Protein AF-Q0PA82-F1 (afdb_monomer)

Foldseek 3Di:
DDPLVVLLVVLVVLLVLLVVLLVVVVVPPDDDDVVPCCVVRVSVVCLVVLVSLVCLLVSLVVLLVVLVVCCVVVNPPDVSSVSSNVSSVSSNVSSVSSVVD

Radius of gyration: 15.5 Å; Cα contacts (8 Å, |Δi|>4): 103; chains: 1; bounding box: 49×24×30 Å

Mean predicted aligned error: 11.31 Å

Solvent-accessible surface area (backbone atoms only — not comparable to full-atom values): 5412 Å² total; per-residue (Å²): 132,57,70,68,59,56,51,39,52,53,41,52,51,50,42,52,45,47,50,53,17,48,59,57,52,72,69,50,87,65,80,82,66,70,83,68,54,53,78,77,38,64,44,47,53,30,36,78,69,45,51,43,22,48,51,29,36,57,51,16,54,53,38,35,53,52,24,53,52,50,36,72,74,71,40,82,81,49,61,66,45,55,50,33,32,52,41,17,54,50,20,36,54,47,16,49,54,50,69,74,108

Secondary structure (DSSP, 8-state):
--HHHHHHHHHHHHHHHHHHHHHHHHTTSS-S-HHHHTTT-HHHHHHHTTHHHHHHHHHHHHHHHHHHHHHHHH-TT-HHHHHHHHHHHHHHHHHHHHHH-

Structure (mmCIF, N/CA/C/O backbone):
data_AF-Q0PA82-F1
#
_entry.id   AF-Q0PA82-F1
#
loop_
_atom_site.group_PDB
_atom_site.id
_atom_site.type_symbol
_atom_site.label_atom_id
_atom_site.label_alt_id
_atom_site.label_comp_id
_atom_site.label_asym_id
_atom_site.label_entity_id
_atom_site.label_seq_id
_atom_site.pdbx_PDB_ins_code
_atom_site.Cartn_x
_atom_site.Cartn_y
_atom_site.Cartn_z
_atom_site.occupancy
_atom_site.B_iso_or_equiv
_atom_site.auth_seq_id
_atom_site.auth_comp_id
_atom_site.auth_asym_id
_atom_site.auth_atom_id
_atom_site.pdbx_PDB_model_num
ATOM 1 N N . MET A 1 1 ? 12.829 -13.964 -7.098 1.00 56.28 1 MET A N 1
ATOM 2 C CA . MET A 1 1 ? 11.843 -12.878 -7.272 1.00 56.28 1 MET A CA 1
ATOM 3 C C . MET A 1 1 ? 12.502 -11.603 -6.816 1.00 56.28 1 MET A C 1
ATOM 5 O O . MET A 1 1 ? 13.111 -11.612 -5.752 1.00 56.28 1 MET A O 1
ATOM 9 N N . GLU A 1 2 ? 12.423 -10.554 -7.619 1.00 83.50 2 GLU A N 1
ATOM 10 C CA . GLU A 1 2 ? 12.928 -9.242 -7.221 1.00 83.50 2 GLU A CA 1
ATOM 11 C C . GLU A 1 2 ? 11.995 -8.631 -6.170 1.00 83.50 2 GLU A C 1
ATOM 13 O O . GLU A 1 2 ? 10.784 -8.879 -6.185 1.00 83.50 2 GLU A O 1
ATOM 18 N N . LEU A 1 3 ? 12.557 -7.846 -5.249 1.00 83.81 3 LEU A N 1
ATOM 19 C CA . LEU A 1 3 ? 11.800 -7.168 -4.193 1.00 83.81 3 LEU A CA 1
ATOM 20 C C . LEU A 1 3 ? 10.642 -6.345 -4.784 1.00 83.81 3 LEU A C 1
ATOM 22 O O . LEU A 1 3 ? 9.524 -6.401 -4.274 1.00 83.81 3 LEU A O 1
ATOM 26 N N . ASP A 1 4 ? 10.889 -5.684 -5.916 1.00 86.19 4 ASP A N 1
ATOM 27 C CA . ASP A 1 4 ? 9.902 -4.897 -6.661 1.00 86.19 4 ASP A CA 1
ATOM 28 C C . ASP A 1 4 ? 8.668 -5.719 -7.046 1.00 86.19 4 ASP A C 1
ATOM 30 O O . ASP A 1 4 ? 7.536 -5.278 -6.857 1.00 86.19 4 ASP A O 1
ATOM 34 N N . GLN A 1 5 ? 8.865 -6.945 -7.536 1.00 87.31 5 GLN A N 1
ATOM 35 C CA . GLN A 1 5 ? 7.759 -7.818 -7.929 1.00 87.31 5 GLN A CA 1
ATOM 36 C C . GLN A 1 5 ? 6.920 -8.236 -6.718 1.00 87.31 5 GLN A C 1
ATOM 38 O O . GLN A 1 5 ? 5.693 -8.242 -6.788 1.00 87.31 5 GLN A O 1
ATOM 43 N N . ILE A 1 6 ? 7.566 -8.551 -5.591 1.00 90.06 6 ILE A N 1
ATOM 44 C CA . ILE A 1 6 ? 6.875 -8.929 -4.350 1.00 90.06 6 ILE A CA 1
ATOM 45 C C . ILE A 1 6 ? 6.046 -7.751 -3.827 1.00 90.06 6 ILE A C 1
ATOM 47 O O . ILE A 1 6 ? 4.877 -7.932 -3.477 1.00 90.06 6 ILE A O 1
ATOM 51 N N . LEU A 1 7 ? 6.622 -6.544 -3.818 1.00 88.94 7 LEU A N 1
ATOM 52 C CA . LEU A 1 7 ? 5.913 -5.327 -3.422 1.00 88.94 7 LEU A CA 1
ATOM 53 C C . LEU A 1 7 ? 4.720 -5.061 -4.337 1.00 88.94 7 LEU A C 1
ATOM 55 O O . LEU A 1 7 ? 3.631 -4.774 -3.842 1.00 88.94 7 LEU A O 1
ATOM 59 N N . LEU A 1 8 ? 4.898 -5.198 -5.652 1.00 89.94 8 LEU A N 1
ATOM 60 C CA . LEU A 1 8 ? 3.819 -5.011 -6.615 1.00 89.94 8 LEU A CA 1
ATOM 61 C C . LEU A 1 8 ? 2.641 -5.949 -6.313 1.00 89.94 8 LEU A C 1
ATOM 63 O O . LEU A 1 8 ? 1.508 -5.485 -6.184 1.00 89.94 8 LEU A O 1
ATOM 67 N N . TYR A 1 9 ? 2.898 -7.247 -6.127 1.00 92.06 9 TYR A N 1
ATOM 68 C CA . TYR A 1 9 ? 1.848 -8.208 -5.779 1.00 92.06 9 TYR A CA 1
ATOM 69 C C . TYR A 1 9 ? 1.179 -7.887 -4.441 1.00 92.06 9 TYR A C 1
ATOM 71 O O . TYR A 1 9 ? -0.049 -7.950 -4.343 1.00 92.06 9 TYR A O 1
ATOM 79 N N . ALA A 1 10 ? 1.956 -7.498 -3.429 1.00 90.56 10 ALA A N 1
ATOM 80 C CA . ALA A 1 10 ? 1.420 -7.107 -2.130 1.00 90.56 10 ALA A CA 1
ATOM 81 C C . ALA A 1 10 ? 0.486 -5.889 -2.242 1.00 90.56 10 ALA A C 1
ATOM 83 O O . ALA A 1 10 ? -0.600 -5.893 -1.662 1.00 90.56 10 ALA A O 1
ATOM 84 N N . PHE A 1 11 ? 0.858 -4.879 -3.033 1.00 91.62 11 PHE A N 1
ATOM 85 C CA . PHE A 1 11 ? 0.030 -3.696 -3.264 1.00 91.62 11 PHE A CA 1
ATOM 86 C C . PHE A 1 11 ? -1.219 -3.986 -4.092 1.00 91.62 11 PHE A C 1
ATOM 88 O O . PHE A 1 11 ? -2.282 -3.450 -3.775 1.00 91.62 11 PHE A O 1
ATOM 95 N N . ILE A 1 12 ? -1.129 -4.839 -5.116 1.00 92.88 12 ILE A N 1
ATOM 96 C CA . ILE A 1 12 ? -2.301 -5.293 -5.879 1.00 92.88 12 ILE A CA 1
ATOM 97 C C . ILE A 1 12 ? -3.286 -5.984 -4.934 1.00 92.88 12 ILE A C 1
ATOM 99 O O . ILE A 1 12 ? -4.469 -5.644 -4.909 1.00 92.88 12 ILE A O 1
ATOM 103 N N . PHE A 1 13 ? -2.792 -6.909 -4.111 1.00 91.69 13 PHE A N 1
ATOM 104 C CA . PHE A 1 13 ? -3.607 -7.627 -3.139 1.00 91.69 13 PHE A CA 1
ATOM 105 C C . PHE A 1 13 ? -4.261 -6.678 -2.127 1.00 91.69 13 PHE A C 1
ATOM 107 O O . PHE A 1 13 ? -5.468 -6.757 -1.902 1.00 91.69 13 PHE A O 1
ATOM 114 N N . LEU A 1 14 ? -3.500 -5.731 -1.568 1.00 89.88 14 LEU A N 1
ATOM 115 C CA . LEU A 1 14 ? -4.016 -4.719 -0.641 1.00 89.88 14 LEU A CA 1
ATOM 116 C C . LEU A 1 14 ? -5.110 -3.851 -1.268 1.00 89.88 14 LEU A C 1
ATOM 118 O O . LEU A 1 14 ? -6.148 -3.635 -0.644 1.00 89.88 14 LEU A O 1
ATOM 122 N N . ASN A 1 15 ? -4.908 -3.384 -2.501 1.00 90.94 15 ASN A N 1
ATOM 123 C CA . ASN A 1 15 ? -5.896 -2.579 -3.216 1.00 90.94 15 ASN A CA 1
ATOM 124 C C . ASN A 1 15 ? -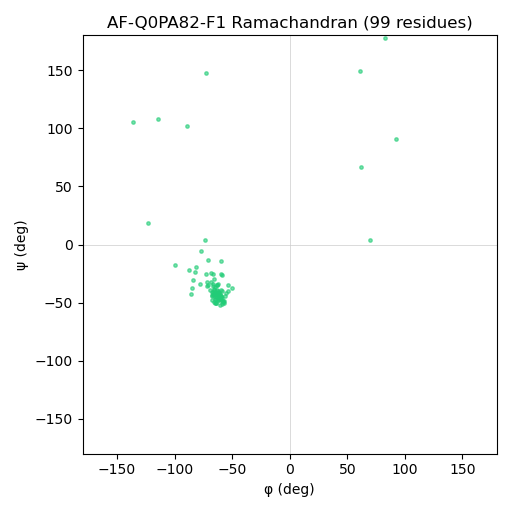7.171 -3.380 -3.514 1.00 90.94 15 ASN A C 1
ATOM 126 O O . ASN A 1 15 ? -8.270 -2.866 -3.314 1.00 90.94 15 ASN A O 1
ATOM 130 N N . LEU A 1 16 ? -7.050 -4.651 -3.917 1.00 89.38 16 LEU A N 1
ATOM 131 C CA . LEU A 1 16 ? -8.206 -5.535 -4.099 1.00 89.38 16 LEU A CA 1
ATOM 132 C C . LEU A 1 16 ? -8.975 -5.720 -2.786 1.00 89.38 16 LEU A C 1
ATOM 134 O O . LEU A 1 16 ? -10.196 -5.575 -2.764 1.00 89.38 16 LEU A O 1
ATOM 138 N N . PHE A 1 17 ? -8.278 -5.984 -1.678 1.00 87.50 17 PHE A N 1
ATOM 139 C CA . PHE A 1 17 ? -8.898 -6.131 -0.359 1.00 87.50 17 PHE A CA 1
ATOM 140 C C . PHE A 1 17 ? -9.601 -4.851 0.100 1.00 87.50 17 PHE A C 1
ATOM 142 O O . PHE A 1 17 ? -10.714 -4.921 0.626 1.00 87.50 17 PHE A O 1
ATOM 149 N N . ALA A 1 18 ? -8.985 -3.692 -0.134 1.00 85.38 18 ALA A N 1
ATOM 150 C CA . ALA A 1 18 ? -9.566 -2.391 0.172 1.00 85.38 18 ALA A CA 1
ATOM 151 C C . ALA A 1 18 ? -10.811 -2.100 -0.681 1.00 85.38 18 ALA A C 1
ATOM 153 O O . ALA A 1 18 ? -11.831 -1.671 -0.144 1.00 85.38 18 ALA A O 1
ATOM 154 N N . LEU A 1 19 ? -10.772 -2.409 -1.983 1.00 86.38 19 LEU A N 1
ATOM 155 C CA . LEU A 1 19 ? -11.923 -2.295 -2.884 1.00 86.38 19 LEU A CA 1
ATOM 156 C C . LEU A 1 19 ? -13.074 -3.210 -2.459 1.00 86.38 19 LEU A C 1
ATOM 158 O O . LEU A 1 19 ? -14.216 -2.757 -2.393 1.00 86.38 19 LEU A O 1
ATOM 162 N N . PHE A 1 20 ? -12.791 -4.472 -2.122 1.00 84.94 20 PH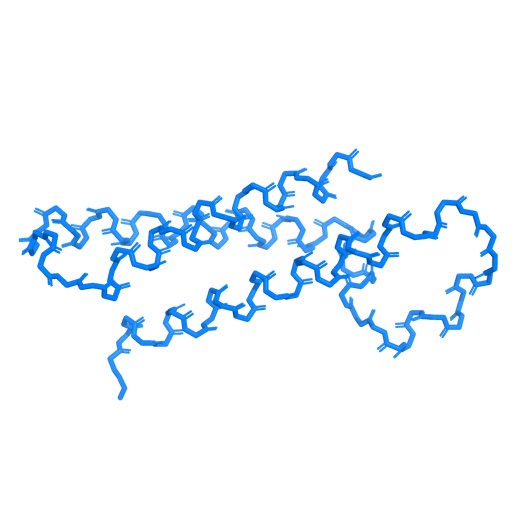E A N 1
ATOM 163 C CA . PHE A 1 20 ? -13.806 -5.388 -1.596 1.00 84.94 20 PHE A CA 1
ATOM 164 C C . PHE A 1 20 ? -14.390 -4.888 -0.273 1.00 84.94 20 PHE A C 1
ATOM 166 O O . PHE A 1 20 ? -15.605 -4.954 -0.084 1.00 84.94 20 PHE A O 1
ATOM 173 N N . GLY A 1 21 ? -13.548 -4.364 0.624 1.00 78.88 21 GLY A N 1
ATOM 174 C CA . GLY A 1 21 ? -13.982 -3.743 1.875 1.00 78.88 21 GLY A CA 1
ATOM 175 C C . GLY A 1 21 ? -14.952 -2.586 1.633 1.00 78.88 21 GLY A C 1
ATOM 176 O O . GLY A 1 21 ? -16.040 -2.574 2.204 1.00 78.88 21 GLY A O 1
ATOM 177 N N . LEU A 1 22 ? -14.605 -1.677 0.720 1.00 79.50 22 LEU A N 1
ATOM 178 C CA . LEU A 1 22 ? -15.413 -0.502 0.392 1.00 79.50 22 LEU A CA 1
ATOM 179 C C . LEU A 1 22 ? -16.728 -0.886 -0.307 1.00 79.50 22 LEU A C 1
ATOM 181 O O . LEU A 1 22 ? -17.793 -0.378 0.036 1.00 79.50 22 LEU A O 1
ATOM 185 N N . PHE A 1 23 ? -16.683 -1.822 -1.260 1.00 79.38 23 PHE A N 1
ATOM 186 C CA . PHE A 1 23 ? -17.871 -2.264 -1.996 1.00 79.38 23 PHE A CA 1
ATOM 187 C C . PHE A 1 23 ? -18.876 -3.001 -1.098 1.00 79.38 23 PHE A C 1
ATOM 189 O O . PHE A 1 23 ? -20.089 -2.864 -1.271 1.00 79.38 23 PHE A O 1
ATOM 196 N N . LEU A 1 24 ? -18.387 -3.773 -0.120 1.00 69.44 24 LEU A N 1
ATOM 197 C CA . LEU A 1 24 ? -19.231 -4.464 0.859 1.00 69.44 24 LEU A CA 1
ATOM 198 C C . LEU A 1 24 ? -19.742 -3.533 1.966 1.00 69.44 24 LEU A C 1
ATOM 200 O O . LEU A 1 24 ? -20.862 -3.743 2.435 1.00 69.44 24 LEU A O 1
ATOM 204 N N . GLY A 1 25 ? -18.953 -2.534 2.375 1.00 63.19 25 GLY A N 1
ATOM 205 C CA . GLY A 1 25 ? -19.359 -1.514 3.348 1.00 63.19 25 GLY A CA 1
ATOM 206 C C . GLY A 1 25 ? -20.507 -0.654 2.820 1.00 63.19 25 GLY A C 1
ATOM 207 O O . GLY A 1 25 ? -21.570 -0.584 3.438 1.00 63.19 25 GLY A O 1
ATOM 208 N N . ASN A 1 26 ? -20.354 -0.130 1.601 1.00 60.00 26 ASN A N 1
ATOM 209 C CA . ASN A 1 26 ? -21.332 0.771 0.991 1.00 60.00 26 ASN A CA 1
ATOM 210 C C . ASN A 1 26 ? -22.712 0.107 0.782 1.00 60.00 26 ASN A C 1
ATOM 212 O O . ASN A 1 26 ? -23.755 0.736 0.940 1.00 60.00 26 ASN A O 1
ATOM 216 N N . LYS A 1 27 ? -22.754 -1.203 0.489 1.00 55.62 27 LYS A N 1
ATOM 217 C CA . LYS A 1 27 ? -24.023 -1.921 0.267 1.00 55.62 27 LYS A CA 1
ATOM 218 C C . LYS A 1 27 ? -24.875 -2.132 1.525 1.00 55.62 27 LYS A C 1
ATOM 220 O O . LYS A 1 27 ? -26.029 -2.527 1.376 1.00 55.62 27 LYS A O 1
ATOM 225 N N . LYS A 1 28 ? -24.353 -1.932 2.743 1.00 51.22 28 LYS A N 1
ATOM 226 C CA . LYS A 1 28 ? -24.997 -2.455 3.964 1.00 51.22 28 LYS A CA 1
ATOM 227 C C . LYS A 1 28 ? -25.357 -1.448 5.056 1.00 51.22 28 LYS A C 1
ATOM 229 O O . LYS A 1 28 ? -25.709 -1.879 6.150 1.00 51.22 28 LYS A O 1
ATOM 234 N N . LYS A 1 29 ? -25.443 -0.145 4.756 1.00 50.31 29 LYS A N 1
ATOM 235 C CA . LYS A 1 29 ? -26.152 0.790 5.661 1.00 50.31 29 LYS A CA 1
ATOM 236 C C . LYS A 1 29 ? -27.635 0.420 5.870 1.00 50.31 29 LYS A C 1
ATOM 238 O O . LYS A 1 29 ? -28.226 0.851 6.850 1.00 50.31 29 LYS A O 1
ATOM 243 N N . ASN A 1 30 ? -28.204 -0.461 5.039 1.00 46.06 30 ASN A N 1
ATOM 244 C CA . ASN A 1 30 ? -29.560 -0.979 5.206 1.00 46.06 30 ASN A CA 1
ATOM 245 C C . ASN A 1 30 ? -29.575 -2.485 5.503 1.00 46.06 30 ASN A C 1
ATOM 247 O O . ASN A 1 30 ? -29.381 -3.298 4.607 1.00 46.06 30 ASN A O 1
ATOM 251 N N . GLN A 1 31 ? -29.898 -2.812 6.758 1.00 44.41 31 GLN A N 1
ATOM 252 C CA . GLN A 1 31 ? -30.498 -4.064 7.235 1.00 44.41 31 GLN A CA 1
ATOM 253 C C . GLN A 1 31 ? -29.732 -5.394 7.019 1.00 44.41 31 GLN A C 1
ATOM 255 O O . GLN A 1 31 ? -29.074 -5.665 6.023 1.00 44.41 31 GLN A O 1
ATOM 260 N N . PHE A 1 32 ? -29.963 -6.305 7.966 1.00 47.91 32 PHE A N 1
ATOM 261 C CA . PHE A 1 32 ? -29.627 -7.735 7.971 1.00 47.91 32 PHE A CA 1
ATOM 262 C C . PHE A 1 32 ? -28.279 -8.158 8.580 1.00 47.91 32 PHE A C 1
ATOM 264 O O . PHE A 1 32 ? -27.285 -8.430 7.897 1.00 47.91 32 PHE A O 1
ATOM 271 N N . ASN A 1 33 ? -28.391 -8.435 9.887 1.00 49.38 33 ASN A N 1
ATOM 272 C CA . ASN A 1 33 ? -27.791 -9.575 10.585 1.00 49.38 33 ASN A CA 1
ATOM 273 C C . ASN A 1 33 ? -26.254 -9.614 10.549 1.00 49.38 33 ASN A C 1
ATOM 275 O O . ASN A 1 33 ? -25.643 -10.522 9.976 1.00 49.38 33 ASN A O 1
ATOM 279 N N . ASP A 1 34 ? -25.630 -8.638 11.212 1.00 52.25 34 ASP A N 1
ATOM 280 C CA . ASP A 1 34 ? -24.175 -8.451 11.252 1.00 52.25 34 ASP A CA 1
ATOM 281 C C . ASP A 1 34 ? -23.402 -9.722 11.625 1.00 52.25 34 ASP A C 1
ATOM 283 O O . ASP A 1 34 ? -22.391 -10.045 11.005 1.00 52.25 34 ASP A O 1
ATOM 287 N N . LYS A 1 35 ? -23.922 -10.550 12.537 1.00 52.66 35 LYS A N 1
ATOM 288 C CA . LYS A 1 35 ? -23.163 -11.690 13.079 1.00 52.66 35 LYS A CA 1
ATOM 289 C C . LYS A 1 35 ? -22.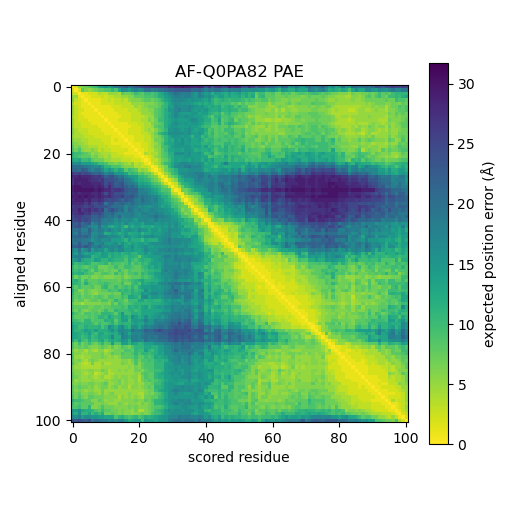832 -12.804 12.076 1.00 52.66 35 LYS A C 1
ATOM 291 O O . LYS A 1 35 ? -21.805 -13.457 12.252 1.00 52.66 35 LYS A O 1
ATOM 296 N N . LYS A 1 36 ? -23.642 -13.052 11.033 1.00 51.47 36 LYS A N 1
ATOM 297 C CA . LYS A 1 36 ? -23.368 -14.164 10.090 1.00 51.47 36 LYS A CA 1
ATOM 298 C C . LYS A 1 36 ? -22.380 -13.794 8.982 1.00 51.47 36 LYS A C 1
ATOM 300 O O . LYS A 1 36 ? -21.622 -14.654 8.542 1.00 51.47 36 LYS A O 1
ATOM 305 N N . PHE A 1 37 ? -22.340 -12.532 8.557 1.00 49.69 37 PHE A N 1
ATOM 306 C CA . PHE A 1 37 ? -21.523 -12.130 7.406 1.00 49.69 37 PHE A CA 1
ATOM 307 C C . PHE A 1 37 ? -20.044 -11.911 7.736 1.00 49.69 37 PHE A C 1
ATOM 309 O O . PHE A 1 37 ? -19.214 -12.015 6.834 1.00 49.69 37 PHE A O 1
ATOM 316 N N . TYR A 1 38 ? -19.683 -11.711 9.009 1.00 50.78 38 TYR A N 1
ATOM 317 C CA . TYR A 1 38 ? -18.273 -11.617 9.412 1.00 50.78 38 TYR A CA 1
ATOM 318 C C . TYR A 1 38 ? -17.452 -12.866 9.079 1.00 50.78 38 TYR A C 1
ATOM 320 O O . TYR A 1 38 ? -16.245 -12.756 8.886 1.00 50.78 38 TYR A O 1
ATOM 328 N N . LYS A 1 39 ? -18.085 -14.046 8.992 1.00 51.06 39 LYS A N 1
ATOM 329 C CA . LYS A 1 39 ? -17.397 -15.281 8.585 1.00 51.06 39 LYS A CA 1
ATOM 330 C C . LYS A 1 39 ? -17.065 -15.326 7.092 1.00 51.06 39 LYS A C 1
ATOM 332 O O . LYS A 1 39 ? -16.140 -16.036 6.725 1.00 51.06 39 LYS A O 1
ATOM 337 N N . ILE A 1 40 ? -17.810 -14.613 6.246 1.00 62.12 40 ILE A N 1
ATOM 338 C CA . ILE A 1 40 ? -17.699 -14.746 4.785 1.00 62.12 40 ILE A CA 1
ATOM 339 C C . ILE A 1 40 ? -16.574 -13.869 4.230 1.00 62.12 40 ILE A C 1
ATOM 341 O O . ILE A 1 40 ? -15.859 -14.302 3.331 1.00 62.12 40 ILE A O 1
ATOM 345 N N . CYS A 1 41 ? -16.371 -12.662 4.770 1.00 65.75 41 CYS A N 1
ATOM 346 C CA . CYS A 1 41 ? -15.321 -11.765 4.284 1.00 65.75 41 CYS A CA 1
ATOM 347 C C . CYS A 1 41 ? -14.553 -11.102 5.439 1.00 65.75 41 CYS A C 1
ATOM 349 O O . CYS A 1 41 ? -15.070 -10.149 6.035 1.00 65.75 41 CYS A O 1
ATOM 351 N N . PRO A 1 42 ? -13.302 -11.521 5.727 1.00 69.56 42 PRO A N 1
ATOM 352 C CA . PRO A 1 42 ? -12.473 -10.868 6.743 1.00 69.56 42 PRO A CA 1
A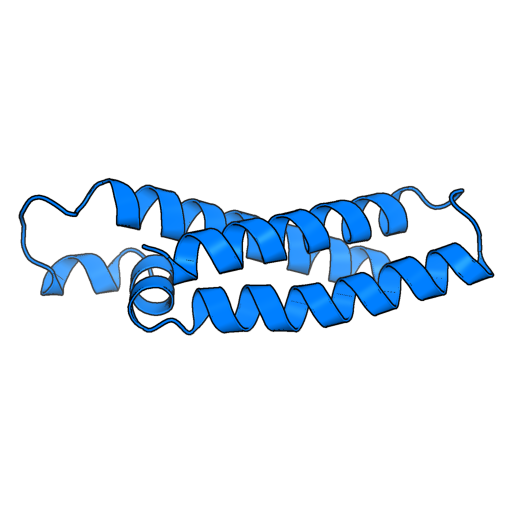TOM 353 C C . PRO A 1 42 ? -12.216 -9.387 6.421 1.00 69.56 42 PRO A C 1
ATOM 355 O O . PRO A 1 42 ? -12.062 -8.587 7.341 1.00 69.56 42 PRO A O 1
ATOM 358 N N . CYS A 1 43 ? -12.265 -8.995 5.141 1.00 72.19 43 CYS A N 1
ATOM 359 C CA . CYS A 1 43 ? -12.091 -7.612 4.687 1.00 72.19 43 CYS A CA 1
ATOM 360 C C . CYS A 1 43 ? -13.127 -6.663 5.298 1.00 72.19 43 CYS A C 1
ATOM 362 O O . CYS A 1 43 ? -12.770 -5.566 5.711 1.00 72.19 43 CYS A O 1
ATOM 364 N N . LYS A 1 44 ? -14.394 -7.093 5.418 1.00 70.44 44 LYS A N 1
ATOM 365 C CA . LYS A 1 44 ? -15.463 -6.282 6.029 1.00 70.44 44 LYS A CA 1
ATOM 366 C C . LYS A 1 44 ? -15.190 -6.059 7.514 1.00 70.44 44 LYS A C 1
ATOM 368 O O . LYS A 1 44 ? -15.279 -4.938 7.993 1.00 70.44 44 LYS A O 1
ATOM 373 N N . LYS A 1 45 ? -14.777 -7.114 8.225 1.00 70.50 45 LYS A N 1
ATOM 374 C CA . LYS A 1 45 ? -14.415 -7.024 9.647 1.00 70.50 45 LYS A CA 1
ATOM 375 C C . LYS A 1 45 ? -13.220 -6.092 9.873 1.00 70.50 45 LYS A C 1
ATOM 377 O O . LYS A 1 45 ? -13.214 -5.322 10.824 1.00 70.50 45 LYS A O 1
ATOM 382 N N . MET A 1 46 ? -12.207 -6.161 9.007 1.00 72.56 46 MET A N 1
ATOM 383 C CA . MET A 1 46 ? -11.041 -5.276 9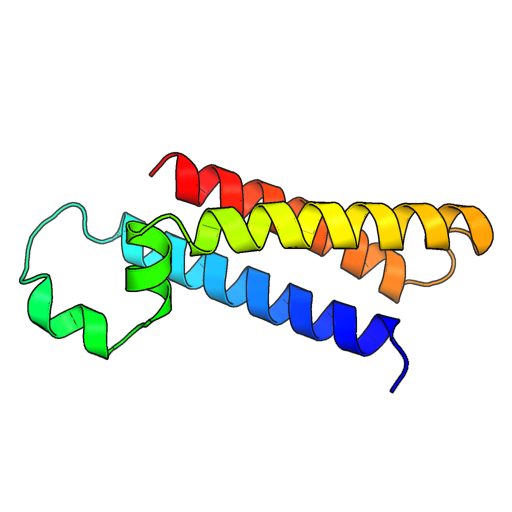.090 1.00 72.56 46 MET A CA 1
ATOM 384 C C . MET A 1 46 ? -11.376 -3.827 8.708 1.00 72.56 46 MET A C 1
ATOM 386 O O . MET A 1 46 ? -10.809 -2.909 9.297 1.00 72.56 46 MET A O 1
ATOM 390 N N . ALA A 1 47 ? -12.282 -3.617 7.748 1.00 70.00 47 ALA A N 1
ATOM 391 C CA . ALA A 1 47 ? -12.771 -2.291 7.381 1.00 70.00 47 ALA A CA 1
ATOM 392 C C . ALA A 1 47 ? -13.543 -1.643 8.541 1.00 70.00 47 ALA A C 1
ATOM 394 O O . ALA A 1 47 ? -13.188 -0.544 8.949 1.00 70.00 47 ALA A O 1
ATOM 395 N N . GLU A 1 48 ? -14.505 -2.354 9.138 1.00 70.94 48 GLU A N 1
ATOM 396 C CA . GLU A 1 48 ? -15.307 -1.849 10.266 1.00 70.94 48 GLU A CA 1
ATOM 397 C C . GLU A 1 48 ? -14.470 -1.549 11.516 1.00 70.94 48 GLU A C 1
ATOM 399 O O . GLU A 1 48 ? -14.731 -0.581 12.221 1.00 70.94 48 GLU A O 1
ATOM 404 N N . ASN A 1 49 ? -13.425 -2.340 11.780 1.00 74.12 49 ASN A N 1
ATOM 405 C CA . ASN A 1 49 ? -12.510 -2.082 12.894 1.00 74.12 49 ASN A CA 1
ATOM 406 C C . ASN A 1 49 ? -11.508 -0.943 12.611 1.00 74.12 49 ASN A C 1
ATOM 408 O O . ASN A 1 49 ? -10.694 -0.627 13.476 1.00 74.12 49 ASN A O 1
ATOM 412 N N . GLY A 1 50 ? -11.475 -0.390 11.393 1.00 76.69 50 GLY A N 1
ATOM 413 C CA . GLY A 1 50 ? -10.480 0.603 10.972 1.00 76.69 50 GLY A CA 1
ATOM 414 C C . GLY A 1 50 ? -9.053 0.057 10.816 1.00 76.69 50 GLY A C 1
ATOM 415 O O . GL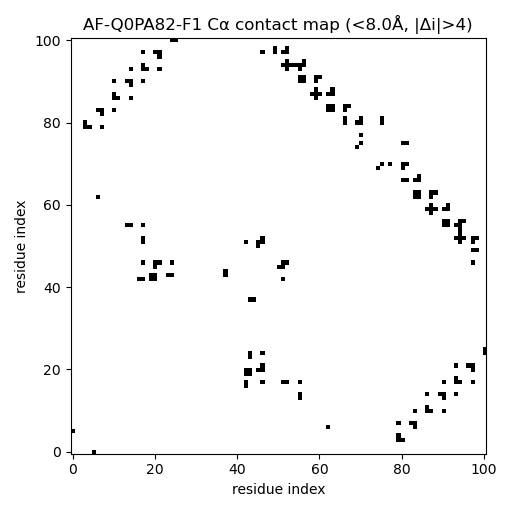Y A 1 50 ? -8.126 0.812 10.513 1.00 76.69 50 GLY A O 1
ATOM 416 N N . SER A 1 51 ? -8.834 -1.252 10.987 1.00 84.00 51 SER A N 1
ATOM 417 C CA . SER A 1 51 ? -7.506 -1.845 10.802 1.00 84.00 51 SER A CA 1
ATOM 418 C C . SER A 1 51 ? -7.116 -1.882 9.327 1.00 84.00 51 SER A C 1
ATOM 420 O O . SER A 1 51 ? -5.957 -1.639 9.006 1.00 84.00 51 SER A O 1
ATOM 422 N N . LEU A 1 52 ? -8.076 -2.108 8.420 1.00 83.00 52 LEU A N 1
ATOM 423 C CA . LEU A 1 52 ? -7.815 -2.135 6.979 1.00 83.00 52 LEU A CA 1
ATOM 424 C C . LEU A 1 52 ? -7.371 -0.764 6.460 1.00 83.00 52 LEU A C 1
ATOM 426 O O . LEU A 1 52 ? -6.372 -0.684 5.754 1.00 83.00 52 LEU A O 1
ATOM 430 N N . SER A 1 53 ? -8.069 0.311 6.844 1.00 84.50 53 SER A N 1
ATOM 431 C CA . SER A 1 53 ? -7.700 1.675 6.444 1.00 84.50 53 SER A CA 1
ATOM 432 C C . SER A 1 53 ? -6.317 2.045 6.976 1.00 84.50 53 SER A C 1
ATOM 434 O O . SER A 1 53 ? -5.493 2.578 6.237 1.00 84.50 53 SER A O 1
ATOM 436 N N . THR A 1 54 ? -6.027 1.672 8.223 1.00 88.75 54 THR A N 1
ATOM 437 C CA . THR A 1 54 ? -4.718 1.866 8.851 1.00 88.75 54 THR A CA 1
ATOM 438 C C . THR A 1 54 ? -3.613 1.124 8.090 1.00 88.75 54 THR A C 1
ATOM 440 O O . THR A 1 54 ? -2.632 1.744 7.687 1.00 88.75 54 THR A O 1
ATOM 443 N N . ILE A 1 55 ? -3.783 -0.175 7.815 1.00 88.94 55 ILE A N 1
ATOM 444 C CA . ILE A 1 55 ? -2.803 -0.976 7.060 1.00 88.94 55 ILE A CA 1
ATOM 445 C C . ILE A 1 55 ? -2.597 -0.397 5.658 1.00 88.94 55 ILE A C 1
ATOM 447 O O . ILE A 1 55 ? -1.453 -0.253 5.231 1.00 88.94 55 ILE A O 1
ATOM 451 N N . CYS A 1 56 ? -3.669 -0.027 4.951 1.00 89.38 56 CYS A N 1
ATOM 452 C CA . CYS A 1 56 ? -3.573 0.598 3.633 1.00 89.38 56 CYS A CA 1
ATOM 453 C C . CYS A 1 56 ? -2.751 1.887 3.681 1.00 89.38 56 CYS A C 1
ATOM 455 O O . CYS A 1 56 ? -1.827 2.023 2.893 1.00 89.38 56 CYS A O 1
ATOM 457 N N . ILE A 1 57 ? -3.025 2.792 4.625 1.00 90.88 57 ILE A N 1
ATOM 458 C CA . ILE A 1 57 ? -2.312 4.073 4.725 1.00 90.88 57 ILE A CA 1
ATOM 459 C C . ILE A 1 57 ? -0.835 3.855 5.081 1.00 90.88 57 ILE A C 1
ATOM 461 O O . ILE A 1 57 ? 0.037 4.378 4.394 1.00 90.88 57 ILE A O 1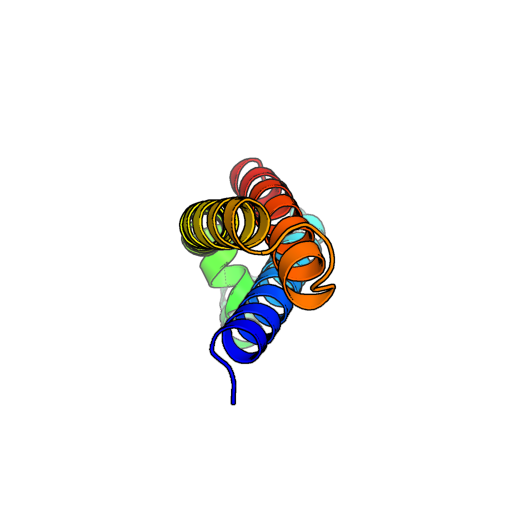
ATOM 465 N N . TYR A 1 58 ? -0.526 3.062 6.112 1.00 92.69 58 TYR A N 1
ATOM 466 C CA . TYR A 1 58 ? 0.866 2.847 6.529 1.00 92.69 58 TYR A CA 1
ATOM 467 C C . TYR A 1 58 ? 1.687 2.105 5.470 1.00 92.69 58 TYR A C 1
ATOM 469 O O . TYR A 1 58 ? 2.819 2.498 5.186 1.00 92.69 58 TYR A O 1
ATOM 477 N N . SER A 1 59 ? 1.117 1.064 4.852 1.00 90.56 59 SER A N 1
ATOM 478 C CA . SER A 1 59 ? 1.789 0.358 3.755 1.00 90.56 59 SER A CA 1
ATOM 479 C C . SER A 1 59 ? 2.011 1.283 2.563 1.00 90.56 59 SER A C 1
ATOM 481 O O . SER A 1 59 ? 3.112 1.309 2.021 1.00 90.56 59 SER A O 1
ATOM 483 N N . ALA A 1 60 ? 1.019 2.101 2.205 1.00 91.94 60 ALA A N 1
ATOM 484 C CA . ALA A 1 60 ? 1.128 3.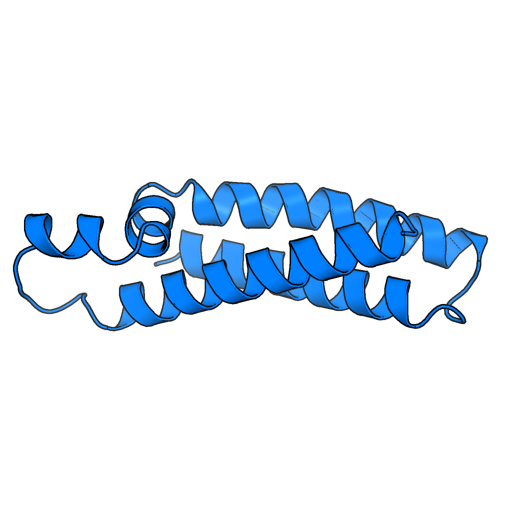061 1.118 1.00 91.94 60 ALA A CA 1
ATOM 485 C C . ALA A 1 60 ? 2.226 4.095 1.336 1.00 91.94 60 ALA A C 1
ATOM 487 O O . ALA A 1 60 ? 2.976 4.372 0.409 1.00 91.94 60 ALA A O 1
ATOM 488 N N . VAL A 1 61 ? 2.360 4.628 2.552 1.00 93.81 61 VAL A N 1
ATOM 489 C CA . VAL A 1 61 ? 3.448 5.553 2.890 1.00 93.81 61 VAL A CA 1
ATOM 490 C C . VAL A 1 61 ? 4.806 4.877 2.673 1.00 93.81 61 VAL A C 1
ATOM 492 O O . VAL A 1 61 ? 5.681 5.453 2.030 1.00 93.81 61 VAL A O 1
ATOM 495 N N . GLY A 1 62 ? 4.966 3.628 3.123 1.00 92.19 62 GLY A N 1
ATOM 496 C CA . GLY A 1 62 ? 6.187 2.852 2.883 1.00 92.19 62 GLY A CA 1
ATOM 497 C C . GLY A 1 62 ? 6.469 2.611 1.395 1.00 92.19 62 GLY A C 1
ATOM 498 O O . GLY A 1 62 ? 7.579 2.859 0.928 1.00 92.19 62 GLY A O 1
ATOM 499 N N . GLY A 1 63 ? 5.462 2.183 0.628 1.00 90.94 63 GLY A N 1
ATOM 500 C CA . GLY A 1 63 ? 5.592 1.958 -0.817 1.00 90.94 63 GLY A CA 1
ATOM 501 C C . GLY A 1 63 ? 5.831 3.235 -1.616 1.00 90.94 63 GLY A C 1
ATOM 502 O O . GLY A 1 63 ? 6.573 3.215 -2.596 1.00 90.94 63 GLY A O 1
ATOM 503 N N . PHE A 1 64 ? 5.257 4.354 -1.180 1.00 93.50 64 PHE A N 1
ATOM 504 C CA . PHE A 1 64 ? 5.498 5.671 -1.754 1.00 93.50 64 PHE A CA 1
ATOM 505 C C . PHE A 1 64 ? 6.959 6.078 -1.567 1.00 93.50 64 PHE A C 1
ATOM 507 O O . PHE A 1 64 ? 7.624 6.405 -2.544 1.00 93.50 64 PHE A O 1
ATOM 514 N N . PHE A 1 65 ? 7.498 5.980 -0.347 1.00 93.88 65 PHE A N 1
ATOM 515 C CA . PHE A 1 65 ? 8.911 6.287 -0.115 1.00 93.88 65 PHE A CA 1
ATOM 516 C C . PHE A 1 65 ? 9.839 5.360 -0.895 1.00 93.88 65 PHE A C 1
ATOM 518 O O . PHE A 1 65 ? 10.784 5.839 -1.518 1.00 93.88 65 PHE A O 1
ATOM 525 N N . TYR A 1 66 ? 9.547 4.058 -0.914 1.00 91.25 66 TYR A N 1
ATOM 526 C CA . TYR A 1 66 ? 10.326 3.091 -1.681 1.00 91.25 66 TYR A CA 1
ATOM 527 C C . TYR A 1 66 ? 10.347 3.427 -3.177 1.00 91.25 66 TYR A C 1
ATOM 529 O O . TYR A 1 66 ? 11.411 3.521 -3.781 1.00 91.25 66 TYR A O 1
ATOM 537 N N . SER A 1 67 ? 9.175 3.644 -3.775 1.00 89.94 67 SER A N 1
ATOM 538 C CA . SER A 1 67 ? 9.065 3.914 -5.210 1.00 89.94 67 SER A CA 1
ATOM 539 C C . SER A 1 67 ? 9.677 5.259 -5.594 1.00 89.94 67 SER A C 1
ATOM 541 O O . SER A 1 67 ? 10.450 5.302 -6.543 1.00 89.94 67 SER A O 1
ATOM 543 N N . VAL A 1 68 ? 9.420 6.333 -4.840 1.00 91.69 68 VAL A N 1
ATOM 544 C CA . VAL A 1 68 ? 10.003 7.659 -5.111 1.00 91.69 68 VAL A CA 1
ATOM 545 C C . VAL A 1 68 ? 11.523 7.630 -4.999 1.00 91.69 68 VAL A C 1
ATOM 547 O O . VAL A 1 68 ? 12.202 8.178 -5.865 1.00 91.69 68 VAL A O 1
ATOM 550 N N . LEU A 1 69 ? 12.067 6.975 -3.970 1.00 91.94 69 LEU A N 1
ATOM 551 C CA . LEU A 1 69 ? 13.513 6.879 -3.791 1.00 91.94 69 LEU A CA 1
ATOM 552 C C . LEU A 1 69 ? 14.159 6.092 -4.938 1.00 91.94 69 LEU A C 1
ATOM 554 O O . LEU A 1 69 ? 15.125 6.558 -5.538 1.00 91.94 69 LEU A O 1
ATOM 558 N N . SER A 1 70 ? 13.592 4.938 -5.294 1.00 88.06 70 SER A N 1
ATOM 559 C CA . SER A 1 70 ? 14.101 4.102 -6.385 1.00 88.06 70 SER A CA 1
ATOM 560 C C . SER A 1 70 ? 13.982 4.785 -7.753 1.00 88.06 70 SER A C 1
ATOM 562 O O . SER A 1 70 ? 14.916 4.719 -8.549 1.00 88.06 70 SER A O 1
ATOM 564 N N . ILE A 1 71 ? 12.883 5.504 -8.014 1.00 88.19 71 ILE A N 1
ATOM 565 C CA . ILE A 1 71 ? 12.714 6.333 -9.220 1.00 88.19 71 ILE A CA 1
ATOM 566 C C . ILE A 1 71 ? 13.719 7.492 -9.224 1.00 88.19 71 ILE A C 1
ATOM 568 O O . ILE A 1 71 ? 14.254 7.826 -10.277 1.00 88.19 71 ILE A O 1
ATOM 572 N N . GLY A 1 72 ? 14.023 8.081 -8.066 1.00 88.88 72 GLY A N 1
ATOM 573 C CA . GLY A 1 72 ? 15.040 9.125 -7.939 1.00 88.88 72 GLY A CA 1
ATOM 574 C C . GLY A 1 72 ? 16.451 8.645 -8.296 1.00 88.88 72 GLY A C 1
ATOM 575 O O . GLY A 1 72 ? 17.213 9.403 -8.888 1.00 88.88 72 GLY A O 1
ATOM 576 N N . PHE A 1 73 ? 16.789 7.389 -7.984 1.00 87.94 73 PHE A N 1
ATOM 577 C CA . PHE A 1 73 ? 18.103 6.813 -8.290 1.00 87.94 73 PHE A CA 1
ATOM 578 C C . PHE A 1 73 ? 18.217 6.224 -9.701 1.00 87.94 73 PHE A C 1
ATOM 580 O O . PHE A 1 73 ? 19.240 6.405 -10.355 1.00 87.94 73 PHE A O 1
ATOM 587 N N . VAL A 1 74 ? 17.199 5.493 -10.162 1.00 84.56 74 VAL A N 1
ATOM 588 C CA . VAL A 1 74 ? 17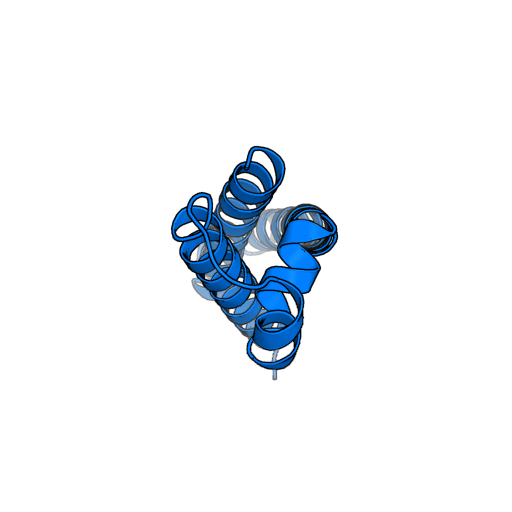.245 4.719 -11.420 1.00 84.56 74 VAL A CA 1
ATOM 589 C C . VAL A 1 74 ? 16.557 5.458 -12.576 1.00 84.56 74 VAL A C 1
ATOM 591 O O . VAL A 1 74 ? 16.781 5.150 -13.747 1.00 84.56 74 VAL A O 1
ATOM 594 N N . GLY A 1 75 ? 15.730 6.457 -12.270 1.00 79.94 75 GLY A N 1
ATOM 595 C CA . GLY A 1 75 ? 14.854 7.127 -13.223 1.00 79.94 75 GLY A CA 1
ATOM 596 C C . GLY A 1 75 ? 13.538 6.378 -13.463 1.00 79.94 75 GLY A C 1
ATOM 597 O O . GLY A 1 75 ? 13.295 5.281 -12.959 1.00 79.94 75 GLY A O 1
ATOM 598 N N . PHE A 1 76 ? 12.678 6.968 -14.296 1.00 79.50 76 PHE A N 1
ATOM 599 C CA . PHE A 1 76 ? 11.344 6.444 -14.632 1.00 79.50 76 PHE A CA 1
ATOM 600 C C . PHE A 1 76 ? 11.350 5.222 -15.570 1.00 79.50 76 PHE A C 1
ATOM 602 O O . PHE A 1 76 ? 10.283 4.765 -15.979 1.00 79.50 76 PHE A O 1
ATOM 609 N N . GLY A 1 77 ? 12.525 4.690 -15.928 1.00 79.75 77 GLY A N 1
ATOM 610 C CA . GLY A 1 77 ? 12.654 3.600 -16.902 1.00 79.75 77 GLY A CA 1
ATOM 611 C C . GLY A 1 77 ? 12.061 2.268 -16.433 1.00 79.75 77 GLY A C 1
ATOM 612 O O . GLY A 1 77 ? 11.652 1.451 -17.258 1.00 79.75 77 GLY A O 1
ATOM 613 N N . ASN A 1 78 ? 11.969 2.046 -15.118 1.00 81.56 78 ASN A N 1
ATOM 614 C CA . ASN A 1 78 ? 11.390 0.825 -14.568 1.00 81.56 78 ASN A CA 1
ATOM 615 C C . ASN A 1 78 ? 9.876 0.982 -14.355 1.00 81.56 78 ASN A C 1
ATOM 617 O O . ASN A 1 78 ? 9.412 1.556 -13.367 1.00 81.56 78 ASN A O 1
ATOM 621 N N . TRP A 1 79 ? 9.105 0.405 -15.276 1.00 83.75 79 TRP A N 1
ATOM 622 C CA . TRP A 1 79 ? 7.642 0.379 -15.234 1.00 83.75 79 TRP A CA 1
ATOM 623 C C . TRP A 1 79 ? 7.092 -0.178 -13.917 1.00 83.75 79 TRP A C 1
ATOM 625 O O . TRP A 1 79 ? 6.083 0.319 -13.422 1.00 83.75 79 TRP A O 1
ATOM 635 N N . THR A 1 80 ? 7.767 -1.158 -13.314 1.00 86.81 80 THR A N 1
ATOM 636 C CA . THR A 1 80 ? 7.336 -1.793 -12.061 1.00 86.81 80 THR A CA 1
ATOM 637 C C . THR A 1 80 ? 7.260 -0.782 -10.919 1.00 86.81 80 THR A C 1
ATOM 639 O O . THR A 1 80 ? 6.259 -0.733 -10.206 1.00 86.81 80 THR A O 1
ATOM 642 N N . LEU A 1 81 ? 8.272 0.081 -10.782 1.00 86.12 81 LEU A N 1
ATOM 643 C CA . LEU A 1 81 ? 8.308 1.115 -9.745 1.00 86.12 81 LEU A CA 1
ATOM 644 C C . LEU A 1 81 ? 7.208 2.160 -9.953 1.00 86.12 81 LEU A C 1
ATOM 646 O O . LEU A 1 81 ? 6.562 2.569 -8.988 1.00 86.12 81 LEU A O 1
ATOM 650 N N . ASN A 1 82 ? 6.939 2.528 -11.209 1.00 89.25 82 ASN A N 1
ATOM 651 C CA . ASN A 1 82 ? 5.851 3.445 -11.556 1.00 89.25 82 ASN A CA 1
ATOM 652 C C . ASN A 1 82 ? 4.478 2.852 -11.188 1.00 89.25 82 ASN A C 1
ATOM 654 O O . ASN A 1 82 ? 3.615 3.559 -10.666 1.00 89.25 82 ASN A O 1
ATOM 658 N N . PHE A 1 83 ? 4.276 1.547 -11.398 1.00 90.69 83 PHE A N 1
ATOM 659 C CA . PHE A 1 83 ? 3.053 0.863 -10.971 1.00 90.69 83 PHE A CA 1
ATOM 660 C C . PHE A 1 83 ? 2.926 0.776 -9.448 1.00 90.69 83 PHE A C 1
ATOM 662 O O . PHE A 1 83 ? 1.835 1.001 -8.927 1.00 90.69 83 PHE A O 1
ATOM 669 N N . ILE A 1 84 ? 4.014 0.495 -8.721 1.00 90.75 84 ILE A N 1
ATOM 670 C CA . ILE A 1 84 ? 4.011 0.503 -7.247 1.00 90.75 84 ILE A CA 1
ATOM 671 C C . ILE A 1 84 ? 3.632 1.891 -6.731 1.00 90.75 84 ILE A C 1
ATOM 673 O O . ILE A 1 84 ? 2.788 1.999 -5.844 1.00 90.75 84 ILE A O 1
ATOM 677 N N . PHE A 1 85 ? 4.200 2.945 -7.318 1.00 91.94 85 PHE A N 1
ATOM 678 C CA . PHE A 1 85 ? 3.867 4.324 -6.980 1.00 91.94 85 PHE A CA 1
ATOM 679 C C . PHE A 1 85 ? 2.372 4.613 -7.182 1.00 91.94 85 PHE A C 1
ATOM 681 O O . PHE A 1 85 ? 1.699 5.089 -6.266 1.00 91.94 85 PHE A O 1
ATOM 688 N N . LEU A 1 86 ? 1.821 4.252 -8.347 1.00 92.44 86 LEU A N 1
ATOM 689 C CA . LEU A 1 86 ? 0.394 4.410 -8.641 1.00 92.44 86 LEU A CA 1
ATOM 690 C C . LEU A 1 86 ? -0.484 3.636 -7.642 1.00 92.44 86 LEU A C 1
ATOM 692 O O . LEU A 1 86 ? -1.462 4.172 -7.123 1.00 92.44 86 LEU A O 1
ATOM 696 N N . LEU A 1 87 ? -0.133 2.383 -7.349 1.00 92.88 87 LEU A N 1
ATOM 697 C CA . LEU A 1 87 ? -0.879 1.533 -6.421 1.00 92.88 87 LEU A CA 1
ATOM 698 C C . LEU A 1 87 ? -0.788 2.014 -4.970 1.00 92.88 87 LEU A C 1
ATOM 700 O O . LEU A 1 87 ? -1.751 1.833 -4.227 1.00 92.88 87 LEU A O 1
ATOM 704 N N . ALA A 1 88 ? 0.331 2.622 -4.572 1.00 92.69 88 ALA A N 1
ATOM 705 C CA . ALA A 1 88 ? 0.485 3.257 -3.270 1.00 92.69 88 ALA A CA 1
ATOM 706 C C . ALA A 1 88 ? -0.426 4.491 -3.151 1.00 92.69 88 ALA A C 1
ATOM 708 O O . ALA A 1 88 ? -1.110 4.672 -2.147 1.00 92.69 88 ALA A O 1
ATOM 709 N N . LEU A 1 89 ? -0.519 5.317 -4.197 1.00 93.19 89 LEU A N 1
ATOM 710 C CA . LEU A 1 89 ? -1.464 6.439 -4.211 1.00 93.19 89 LEU A CA 1
ATOM 711 C C . LEU A 1 89 ? -2.920 5.957 -4.136 1.00 93.19 89 LEU A C 1
ATOM 713 O O . LEU A 1 89 ? -3.717 6.505 -3.370 1.00 93.19 89 LEU A O 1
ATOM 717 N N . LEU A 1 90 ? -3.258 4.899 -4.881 1.00 92.44 90 LEU A N 1
ATOM 718 C CA . LEU A 1 90 ? -4.582 4.277 -4.822 1.00 92.44 90 LEU A CA 1
ATOM 719 C C . LEU A 1 90 ? -4.891 3.712 -3.433 1.00 92.44 90 LEU A C 1
ATOM 721 O O . LEU A 1 90 ? -6.004 3.901 -2.945 1.00 92.44 90 LEU A O 1
ATOM 725 N N . SER A 1 91 ? -3.929 3.087 -2.751 1.00 91.19 91 SER A N 1
ATOM 726 C CA . SER A 1 91 ? -4.163 2.542 -1.413 1.00 91.19 91 SER A CA 1
ATOM 727 C C . SER A 1 91 ? -4.308 3.626 -0.344 1.00 91.19 91 SER A C 1
ATOM 729 O O . SER A 1 91 ? -5.131 3.443 0.554 1.00 91.19 91 SER A O 1
ATOM 731 N N . VAL A 1 92 ? -3.625 4.777 -0.449 1.00 92.00 92 VAL A N 1
ATOM 732 C CA . VAL A 1 92 ? -3.941 5.948 0.400 1.00 92.00 92 VAL A CA 1
ATOM 733 C C . VAL A 1 92 ? -5.363 6.429 0.129 1.00 92.00 92 VAL A C 1
ATOM 735 O O . VAL A 1 92 ? -6.123 6.647 1.071 1.00 92.00 92 VAL A O 1
ATOM 738 N N . PHE A 1 93 ? -5.744 6.577 -1.142 1.00 89.94 93 PHE A N 1
ATOM 739 C CA . PHE A 1 93 ? -7.072 7.062 -1.514 1.00 89.94 93 PHE A CA 1
ATOM 740 C C . PHE A 1 93 ? -8.185 6.134 -1.005 1.00 89.94 93 PHE A C 1
ATOM 742 O O . PHE A 1 93 ? -9.145 6.591 -0.380 1.00 89.94 93 PHE A O 1
ATOM 749 N N . LEU A 1 94 ? -8.035 4.822 -1.209 1.00 88.06 94 LEU A N 1
ATOM 750 C CA . LEU A 1 94 ? -8.961 3.811 -0.702 1.00 88.06 94 LEU A CA 1
ATOM 751 C C . LEU A 1 94 ? -8.948 3.749 0.827 1.00 88.06 94 LEU A C 1
ATOM 753 O O . LEU A 1 94 ? -10.011 3.697 1.437 1.00 88.06 94 LEU A O 1
ATOM 757 N N . GLY A 1 95 ? -7.771 3.804 1.453 1.00 87.50 95 GLY A N 1
ATOM 758 C CA . GLY A 1 95 ? -7.628 3.829 2.907 1.00 87.50 95 GLY A CA 1
ATOM 759 C C . GLY A 1 95 ? -8.324 5.035 3.536 1.00 87.50 95 GLY A C 1
ATOM 760 O O . GLY A 1 95 ? -8.997 4.894 4.554 1.00 87.50 95 GLY A O 1
ATOM 761 N N . TRP A 1 96 ? -8.248 6.205 2.898 1.00 86.25 96 TRP A N 1
ATOM 762 C CA . TRP A 1 96 ? -8.986 7.390 3.325 1.00 86.25 96 TRP A CA 1
ATOM 763 C C . TRP A 1 96 ? -10.494 7.206 3.123 1.00 86.25 96 TRP A C 1
ATOM 765 O O . TRP A 1 96 ? -11.260 7.425 4.059 1.00 86.25 96 TRP A O 1
ATOM 775 N N . LYS A 1 97 ? -10.945 6.732 1.955 1.00 84.81 97 LYS A N 1
ATOM 776 C CA . LYS A 1 97 ? -12.372 6.439 1.724 1.00 84.81 97 LYS A CA 1
ATOM 777 C C . LYS A 1 97 ? -12.942 5.465 2.759 1.00 84.81 97 LYS A C 1
ATOM 779 O O . LYS A 1 97 ? -14.019 5.722 3.273 1.00 84.81 97 LYS A O 1
ATOM 784 N N . LEU A 1 98 ? -12.190 4.424 3.118 1.00 81.00 98 LEU A N 1
ATOM 785 C CA . LEU A 1 98 ? -12.544 3.464 4.168 1.00 81.00 98 LEU A CA 1
ATOM 786 C C . LEU A 1 98 ? -12.536 4.059 5.581 1.00 81.00 98 LEU A C 1
ATOM 788 O O . LEU A 1 98 ? -13.169 3.507 6.466 1.00 81.00 98 LEU A O 1
ATOM 792 N N . LYS A 1 99 ? -11.778 5.133 5.822 1.00 79.38 99 LYS A N 1
ATOM 793 C CA . LYS A 1 99 ? -11.752 5.834 7.114 1.00 79.38 99 LYS A CA 1
ATOM 794 C C . LYS A 1 99 ? -12.908 6.832 7.264 1.00 79.38 99 LYS A C 1
ATOM 796 O O . LYS A 1 99 ? -13.228 7.207 8.386 1.00 79.38 99 LYS A O 1
ATOM 801 N N . LEU A 1 100 ? -13.465 7.312 6.149 1.00 73.06 100 LEU A N 1
ATOM 802 C CA . LEU A 1 100 ? -14.594 8.249 6.131 1.00 73.06 100 LEU A CA 1
ATOM 803 C C . LEU A 1 100 ? -15.966 7.563 6.169 1.00 73.06 100 LEU A C 1
ATOM 805 O O . LEU A 1 100 ? -16.939 8.239 6.500 1.00 73.06 100 LEU A O 1
ATOM 809 N N . ASP A 1 101 ? -16.052 6.291 5.775 1.00 58.91 101 ASP A N 1
ATOM 810 C CA . ASP A 1 101 ? -17.292 5.498 5.813 1.00 58.91 101 ASP A CA 1
ATOM 811 C C . ASP A 1 101 ? -17.537 4.901 7.205 1.00 58.91 101 ASP A C 1
ATOM 813 O O . ASP A 1 101 ? -18.710 4.954 7.653 1.00 58.91 101 ASP A O 1
#

pLDDT: mean 79.85, std 14.27, range [44.41, 93.88]

Organism: Campylobacter jejuni subsp. jejuni serotype O:2 (strain ATCC 700819 / NCTC 11168) (NCBI:txid192222)

Sequence (101 aa):
MELDQILLYAFIFLNLFALFGLFLGNKKKNQFNDKKFYKICPCKKMAENGSLSTICIYSAVGGFFYSVLSIGFVGFGNWTLNFIFLLALLSVFLGWKLKLD